Protein AF-A0A7S0S0I8-F1 (afdb_monomer)

pLDDT: mean 78.92, std 16.85, range [37.25, 96.81]

Radius of gyration: 22.15 Å; Cα contacts (8 Å, |Δi|>4): 212; chains: 1; 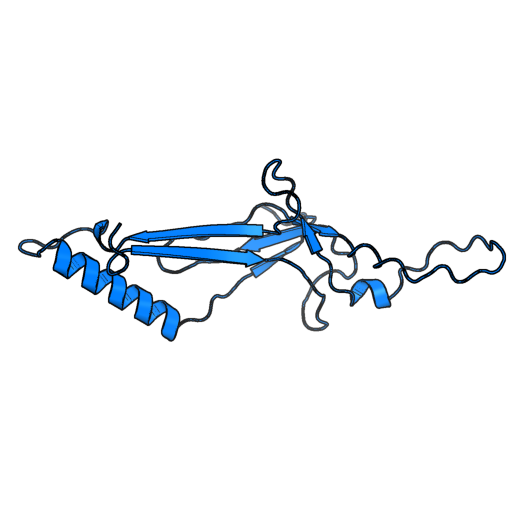bounding box: 56×37×60 Å

Solvent-accessible surface area (backbone atoms only — not comparable to full-atom values): 9299 Å² total; per-residue (Å²): 131,62,74,73,27,38,46,82,44,77,52,72,48,52,63,50,56,65,52,94,90,52,101,64,67,77,78,68,51,34,29,31,44,38,36,59,59,89,93,52,71,77,43,72,54,74,62,26,38,55,39,74,66,74,76,75,80,70,77,86,78,86,79,87,87,91,75,98,65,82,82,68,82,54,72,67,62,42,63,38,68,20,35,26,31,32,84,49,88,90,40,71,76,60,14,50,73,49,80,46,77,50,51,22,69,75,57,89,75,58,94,92,58,55,65,68,61,49,7,37,51,45,32,51,51,50,53,49,46,64,77,74,54,83,84,64,72,48,79,42,64,59,80,52,86,80,78,125

Nearest PDB structures (foldseek):
  7mxe-assembly1_W  TM=3.575E-01  e=1.639E+00  Macaca mulatta
  6jri-assembly1_B-2  TM=3.336E-01  e=7.155E+00  Vicugna pacos
  5o0w-assembly1_H  TM=3.121E-01  e=5.951E+00  Vicugna pacos

InterPro domains:
  IPR029775 NPH4 [PTHR31043] (1-148)
  IPR058765 NPHP4, C2-like domain [PF26186] (5-147)

Foldseek 3Di:
DDPLQKDKDKDFDWKDFDDPPDPDDLPQFKKWKWFDDDPDPIDIFAIWGWAADDPPDDDDDDDDDDDDDDDDPDSVVSRGITTTAGPPPVCGNRHTMDIDMGGQLPDDDDPPDDSVVSSNVSSVVSVVCVVPDDIDMDMGRPPDPPPD

Mean predicted aligned error: 10.84 Å

Secondary structure (DSSP, 8-state):
--TTTEEEEEEEE-EE---TTS---TT--EEEEEE--TTSPPEEPPPEEEEPPPP-------------------HHHHHS-EEEEE--TT-TTS-EEEEEEEEGGGSPPPTT--HHHHHHHHHHHHHHHHHH----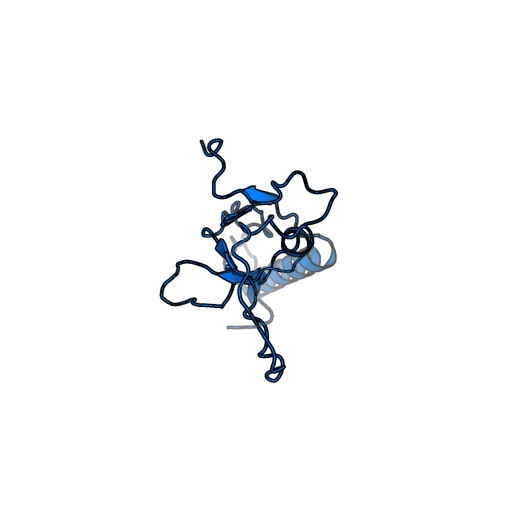-EEEETT-TT--

Sequence (148 aa):
RDPRTASDVIIQFLAFRHHDTLNAPANLQSMYFTFQFYHFPPTTSDMAFLVQPKPQVAAPVTTGQPGAANPVPDDDAVQSTRLLITNHPMKKGAGVVLKYEVDGSTGPLSAGQDLTAAAYEAHMAFAGYLGGRALSVDVWDGESLLQV

Structure (mmCIF, N/CA/C/O backbone):
data_AF-A0A7S0S0I8-F1
#
_entry.id   AF-A0A7S0S0I8-F1
#
loop_
_atom_site.group_PDB
_atom_site.id
_atom_site.type_symbol
_atom_site.label_atom_id
_atom_site.label_alt_id
_atom_site.label_comp_id
_atom_site.label_asym_id
_atom_site.label_entity_id
_atom_site.label_seq_id
_atom_site.pdbx_PDB_ins_code
_atom_site.Cartn_x
_atom_site.Cartn_y
_atom_site.Cartn_z
_atom_site.occupancy
_atom_site.B_iso_or_equiv
_atom_site.auth_seq_id
_atom_site.auth_comp_id
_atom_site.auth_asym_id
_atom_site.auth_atom_id
_atom_site.pdbx_PDB_model_num
ATOM 1 N N . ARG A 1 1 ? 4.379 1.364 24.493 1.00 65.75 1 ARG A N 1
ATOM 2 C CA . ARG A 1 1 ? 3.046 1.479 23.860 1.00 65.75 1 ARG A CA 1
ATOM 3 C C . ARG A 1 1 ? 2.312 0.169 24.093 1.00 65.75 1 ARG A C 1
ATOM 5 O O . ARG A 1 1 ? 2.983 -0.856 24.063 1.00 65.75 1 ARG A O 1
ATOM 12 N N . ASP A 1 2 ? 1.018 0.195 24.400 1.00 75.50 2 ASP A N 1
ATOM 13 C CA . ASP A 1 2 ? 0.256 -1.033 24.645 1.00 75.50 2 ASP A CA 1
ATOM 14 C C . ASP A 1 2 ? -0.022 -1.749 23.305 1.00 75.50 2 ASP A C 1
ATOM 16 O O . ASP A 1 2 ? -0.662 -1.157 22.433 1.00 75.50 2 ASP A O 1
ATOM 20 N N . PRO A 1 3 ? 0.461 -2.989 23.096 1.00 74.75 3 PRO A N 1
ATOM 21 C CA . PRO A 1 3 ? 0.230 -3.726 21.851 1.00 74.75 3 PRO A CA 1
ATOM 22 C C . PRO A 1 3 ? -1.245 -4.090 21.632 1.00 74.75 3 PRO A C 1
ATOM 24 O O . PRO A 1 3 ? -1.614 -4.487 20.534 1.00 74.75 3 PRO A O 1
ATOM 27 N N . ARG A 1 4 ? -2.093 -3.960 22.660 1.00 75.81 4 ARG A N 1
ATOM 28 C CA . ARG A 1 4 ? -3.538 -4.223 22.575 1.00 75.81 4 ARG A CA 1
ATOM 29 C C . ARG A 1 4 ? -4.326 -3.070 21.962 1.00 75.81 4 ARG A C 1
ATOM 31 O O . ARG A 1 4 ? -5.513 -3.228 21.701 1.00 75.81 4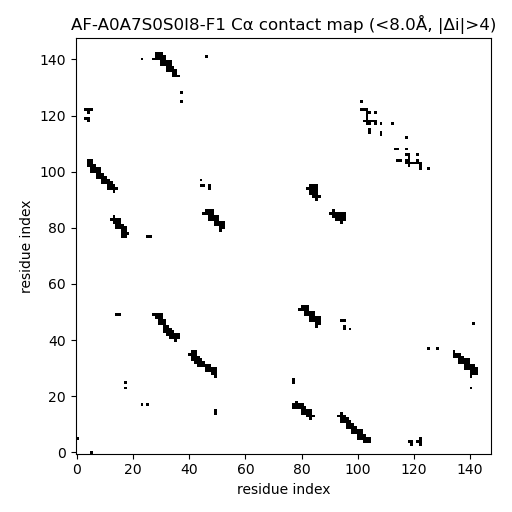 ARG A O 1
ATOM 38 N N . THR A 1 5 ? -3.704 -1.906 21.799 1.00 82.25 5 THR A N 1
ATOM 39 C CA . THR A 1 5 ? -4.378 -0.692 21.316 1.00 82.25 5 THR A CA 1
ATOM 40 C C . THR A 1 5 ? -3.669 -0.050 20.133 1.00 82.25 5 THR A C 1
ATOM 42 O O . THR A 1 5 ? -4.236 0.836 19.500 1.00 82.25 5 THR A O 1
ATOM 45 N N . ALA A 1 6 ? -2.442 -0.476 19.825 1.00 87.00 6 ALA A N 1
ATOM 46 C CA . ALA A 1 6 ? -1.656 0.076 18.736 1.00 87.00 6 ALA A CA 1
ATOM 47 C C . ALA A 1 6 ? -0.954 -1.014 17.921 1.00 87.00 6 ALA A C 1
ATOM 49 O O . ALA A 1 6 ? -0.543 -2.048 18.447 1.00 87.00 6 ALA A O 1
ATOM 50 N N . SER A 1 7 ? -0.795 -0.770 16.624 1.00 90.50 7 SER A N 1
ATOM 51 C CA . SER A 1 7 ? -0.148 -1.683 15.686 1.00 90.50 7 SER A CA 1
ATOM 52 C C . SER A 1 7 ? 0.739 -0.920 14.710 1.00 90.50 7 SER A C 1
ATOM 54 O O . SER A 1 7 ? 0.290 0.011 14.042 1.00 90.50 7 SER A O 1
ATOM 56 N N . ASP A 1 8 ? 1.989 -1.363 14.599 1.00 92.19 8 ASP A N 1
ATOM 57 C CA . ASP A 1 8 ? 2.909 -0.923 13.555 1.00 92.19 8 ASP A CA 1
ATOM 58 C C . ASP A 1 8 ? 2.773 -1.874 12.363 1.00 92.19 8 ASP A C 1
ATOM 60 O O . ASP A 1 8 ? 3.005 -3.078 12.487 1.00 92.19 8 ASP A O 1
ATOM 64 N N . VAL A 1 9 ? 2.406 -1.337 11.203 1.00 93.69 9 VAL A N 1
ATOM 65 C CA . VAL A 1 9 ? 2.240 -2.100 9.962 1.00 93.69 9 VAL A CA 1
ATOM 66 C C . VAL A 1 9 ? 3.324 -1.691 8.981 1.00 93.69 9 VAL A C 1
ATOM 68 O O . VAL A 1 9 ? 3.540 -0.504 8.732 1.00 93.69 9 VAL A O 1
ATOM 71 N N . ILE A 1 10 ? 3.996 -2.682 8.402 1.00 93.25 10 ILE A N 1
ATOM 72 C CA . ILE A 1 10 ? 5.028 -2.476 7.388 1.00 93.25 10 ILE A CA 1
ATOM 73 C C . ILE A 1 10 ? 4.574 -3.166 6.109 1.00 93.25 10 ILE A C 1
ATOM 75 O O . ILE A 1 10 ? 4.354 -4.375 6.097 1.00 93.25 10 ILE A O 1
ATOM 79 N N . ILE A 1 11 ? 4.456 -2.390 5.035 1.00 94.25 11 ILE A N 1
ATOM 80 C CA . ILE A 1 11 ? 4.210 -2.901 3.688 1.00 94.25 11 ILE A CA 1
ATOM 81 C C . ILE A 1 11 ? 5.503 -2.720 2.901 1.00 94.25 11 ILE A C 1
ATOM 83 O O . ILE A 1 11 ? 6.037 -1.609 2.819 1.00 94.25 11 ILE A O 1
ATOM 87 N N . GLN A 1 12 ? 6.017 -3.820 2.352 1.00 93.00 12 GLN A N 1
ATOM 88 C CA . GLN A 1 12 ? 7.292 -3.839 1.650 1.00 93.00 12 GLN A CA 1
ATOM 89 C C . GLN A 1 12 ? 7.166 -4.499 0.278 1.00 93.00 12 GLN A C 1
ATOM 91 O O . GLN A 1 12 ? 6.768 -5.657 0.168 1.00 93.00 12 GLN A O 1
ATOM 96 N N . PHE A 1 13 ? 7.577 -3.769 -0.757 1.00 93.44 13 PHE A N 1
ATOM 97 C CA . PHE A 1 13 ? 7.704 -4.275 -2.120 1.00 93.44 13 PHE A CA 1
ATOM 98 C C . PHE A 1 13 ? 9.187 -4.439 -2.446 1.00 93.44 13 PHE A C 1
ATOM 100 O O . PHE A 1 13 ? 9.935 -3.461 -2.491 1.00 93.44 13 PHE A O 1
ATOM 107 N N . LEU A 1 14 ? 9.622 -5.683 -2.650 1.00 92.06 14 LEU A N 1
ATOM 108 C CA . LEU A 1 14 ? 11.042 -6.031 -2.798 1.00 92.06 14 LEU A CA 1
ATOM 109 C C . LEU A 1 14 ? 11.476 -6.250 -4.243 1.00 92.06 14 LEU A C 1
ATOM 111 O O . LEU A 1 14 ? 12.615 -5.961 -4.605 1.00 92.06 14 LEU A O 1
ATOM 115 N N . ALA A 1 15 ? 10.588 -6.811 -5.052 1.00 91.25 15 ALA A N 1
ATOM 116 C CA . ALA A 1 15 ? 10.902 -7.232 -6.399 1.00 91.25 15 ALA A CA 1
ATOM 117 C C . ALA A 1 15 ? 9.653 -7.186 -7.273 1.00 91.25 15 ALA A C 1
ATOM 119 O O . ALA A 1 15 ? 8.528 -7.242 -6.777 1.00 91.25 15 ALA A O 1
ATOM 120 N N . PHE A 1 16 ? 9.881 -7.118 -8.575 1.00 90.25 16 PHE A N 1
ATOM 121 C CA . PHE A 1 16 ? 8.854 -7.168 -9.595 1.00 90.25 16 PHE A CA 1
ATOM 122 C C . PHE A 1 16 ? 9.217 -8.227 -10.628 1.00 90.25 16 PHE A C 1
ATOM 124 O O . PHE A 1 16 ? 10.370 -8.334 -11.042 1.00 90.25 16 PHE A O 1
ATOM 131 N N . ARG A 1 17 ? 8.217 -8.986 -11.060 1.00 87.81 17 ARG A N 1
ATOM 132 C CA . ARG A 1 17 ? 8.309 -9.872 -12.213 1.00 87.81 17 ARG A CA 1
ATOM 133 C C . ARG A 1 17 ? 7.144 -9.537 -13.125 1.00 87.81 17 ARG A C 1
ATOM 135 O O . ARG A 1 17 ? 6.022 -9.400 -12.634 1.00 87.81 17 ARG A O 1
ATOM 142 N N . HIS A 1 18 ? 7.417 -9.407 -14.419 1.00 83.56 18 HIS A N 1
ATOM 143 C CA . HIS A 1 18 ? 6.361 -9.213 -15.402 1.00 83.56 18 HIS A CA 1
ATOM 144 C C . HIS A 1 18 ? 5.385 -10.401 -15.376 1.00 83.56 18 HIS A C 1
ATOM 146 O O . HIS A 1 18 ? 5.736 -11.517 -14.982 1.00 83.56 18 HIS A O 1
ATOM 152 N N . HIS A 1 19 ? 4.133 -10.127 -15.718 1.00 82.12 19 HIS A N 1
ATOM 153 C CA . HIS A 1 19 ? 3.113 -11.144 -15.910 1.00 82.12 19 HIS A CA 1
ATOM 154 C C . HIS A 1 19 ? 2.380 -10.818 -17.206 1.00 82.12 19 HIS A C 1
ATOM 156 O O . HIS A 1 19 ? 1.977 -9.674 -17.403 1.00 82.12 19 HIS A O 1
ATOM 162 N N . ASP A 1 20 ? 2.152 -11.814 -18.057 1.00 77.62 20 ASP A N 1
ATOM 163 C CA . ASP A 1 20 ? 1.655 -11.600 -19.425 1.00 77.62 20 ASP A CA 1
ATOM 164 C C . ASP A 1 20 ? 0.272 -10.927 -19.488 1.00 77.62 20 ASP A C 1
ATOM 166 O O . ASP A 1 20 ? -0.102 -10.332 -20.494 1.00 77.62 20 ASP A O 1
ATOM 170 N N . THR A 1 21 ? -0.501 -10.995 -18.402 1.00 79.38 21 THR A N 1
ATOM 171 C CA . THR A 1 21 ? -1.818 -10.345 -18.293 1.00 79.38 21 THR A CA 1
ATOM 172 C C . THR A 1 21 ? -1.751 -8.880 -17.858 1.00 79.38 21 THR A C 1
ATOM 174 O O . THR A 1 21 ? -2.786 -8.220 -17.785 1.00 79.38 21 THR A O 1
ATOM 177 N N . LEU A 1 22 ? -0.572 -8.379 -17.486 1.00 74.75 22 LEU A N 1
ATOM 178 C CA . LEU A 1 22 ? -0.365 -7.003 -17.052 1.00 74.75 22 LEU A CA 1
ATOM 179 C C . LEU A 1 22 ? -0.074 -6.143 -18.283 1.00 74.75 22 LEU A C 1
ATOM 181 O O . LEU A 1 22 ? 0.838 -6.435 -19.054 1.00 74.75 22 LEU A O 1
ATOM 185 N N . ASN A 1 23 ? -0.831 -5.056 -18.449 1.00 79.94 23 ASN A N 1
ATOM 186 C CA . ASN A 1 23 ? -0.580 -4.061 -19.492 1.00 79.94 23 ASN A CA 1
ATOM 187 C C . ASN A 1 23 ? 0.627 -3.184 -19.113 1.00 79.94 23 ASN A C 1
ATOM 189 O O . ASN A 1 23 ? 0.484 -1.999 -18.824 1.00 79.94 23 ASN A O 1
ATOM 193 N N . ALA A 1 24 ? 1.802 -3.803 -19.033 1.00 79.50 24 ALA A N 1
ATOM 194 C CA . ALA A 1 24 ? 3.060 -3.168 -18.679 1.00 79.50 24 ALA A CA 1
ATOM 195 C C . ALA A 1 24 ? 4.070 -3.348 -19.822 1.00 79.50 24 ALA A C 1
ATOM 197 O O . ALA A 1 24 ? 4.162 -4.447 -20.383 1.00 79.50 24 ALA A O 1
ATOM 198 N N . PRO A 1 25 ? 4.848 -2.304 -20.162 1.00 80.56 25 PRO A N 1
ATOM 199 C CA . PRO A 1 25 ? 5.855 -2.398 -21.207 1.00 80.56 25 PRO A CA 1
ATOM 200 C C . PRO A 1 25 ? 6.944 -3.411 -20.827 1.00 80.56 25 PRO A C 1
ATOM 202 O O . PRO A 1 25 ? 7.393 -3.466 -19.681 1.00 80.56 25 PRO A O 1
ATOM 205 N N . ALA A 1 26 ? 7.410 -4.193 -21.805 1.00 76.56 26 ALA A N 1
ATOM 206 C CA . ALA A 1 26 ? 8.438 -5.219 -21.596 1.00 76.56 26 ALA A CA 1
ATOM 207 C C . ALA A 1 26 ? 9.768 -4.643 -21.067 1.00 76.56 26 ALA A C 1
ATOM 209 O O . ALA A 1 26 ? 10.522 -5.315 -20.368 1.00 76.56 26 ALA A O 1
ATOM 210 N N . ASN A 1 27 ? 10.051 -3.374 -21.371 1.00 79.31 27 ASN A N 1
ATOM 211 C CA . ASN A 1 27 ? 11.272 -2.666 -20.997 1.00 79.31 27 ASN A CA 1
ATOM 212 C C . ASN A 1 27 ? 11.102 -1.728 -19.786 1.00 79.31 27 ASN A C 1
ATOM 214 O O . ASN A 1 27 ? 11.910 -0.811 -19.640 1.00 79.31 27 ASN A O 1
ATOM 218 N N . LEU A 1 28 ? 10.095 -1.944 -18.930 1.00 85.81 28 LEU A N 1
ATOM 219 C CA . LEU A 1 28 ? 9.822 -1.142 -17.727 1.00 85.81 28 LEU A CA 1
ATOM 220 C C . LEU A 1 28 ? 11.095 -0.903 -16.894 1.00 85.81 28 LEU A C 1
ATOM 222 O O . LEU A 1 28 ? 11.741 -1.863 -16.489 1.00 85.81 28 LEU A O 1
ATOM 226 N N . GLN A 1 29 ? 11.491 0.344 -16.627 1.00 87.06 29 GLN A N 1
ATOM 227 C CA . GLN A 1 29 ? 12.745 0.649 -15.902 1.00 87.06 29 GLN A CA 1
ATOM 228 C C . GLN A 1 29 ? 12.523 1.116 -14.471 1.00 87.06 29 GLN A C 1
ATOM 230 O O . GLN A 1 29 ? 13.316 0.806 -13.576 1.00 87.06 29 GLN A O 1
ATOM 235 N N . SER A 1 30 ? 11.429 1.830 -14.262 1.00 90.31 30 SER A N 1
ATOM 236 C CA . SER A 1 30 ? 11.036 2.407 -12.993 1.00 90.31 30 SER A CA 1
ATOM 237 C C . SER A 1 30 ? 9.535 2.206 -12.795 1.00 90.31 30 SER A C 1
ATOM 239 O O . SER A 1 30 ? 8.780 2.025 -13.751 1.00 90.31 30 SER A O 1
ATOM 241 N N . MET A 1 31 ? 9.099 2.174 -11.543 1.00 92.00 31 MET A N 1
ATOM 242 C CA . MET A 1 31 ? 7.685 2.120 -11.197 1.00 92.00 31 MET A CA 1
ATOM 243 C C . MET A 1 31 ? 7.422 2.773 -9.850 1.00 92.00 31 MET A C 1
ATOM 245 O O . MET A 1 31 ? 8.317 2.890 -9.010 1.00 92.00 31 MET A O 1
ATOM 249 N N . TYR A 1 32 ? 6.166 3.121 -9.618 1.00 92.69 32 TYR A N 1
ATOM 250 C CA . TYR A 1 32 ? 5.663 3.481 -8.300 1.00 92.69 32 TYR A CA 1
ATOM 251 C C . TYR A 1 32 ? 4.304 2.824 -8.064 1.00 92.69 32 TYR A C 1
ATOM 253 O O . TYR A 1 32 ? 3.649 2.332 -8.986 1.00 92.69 32 TYR A O 1
ATOM 261 N N . PHE A 1 33 ? 3.896 2.793 -6.801 1.00 94.12 33 PHE A N 1
ATOM 262 C CA . PHE A 1 33 ? 2.675 2.140 -6.357 1.00 94.12 33 PHE A CA 1
ATOM 263 C C . PHE A 1 33 ? 1.697 3.174 -5.827 1.00 94.12 33 PHE A C 1
ATOM 265 O O . PHE A 1 33 ? 2.099 4.091 -5.104 1.00 94.12 33 PHE A O 1
ATOM 272 N N . THR A 1 34 ? 0.414 2.985 -6.121 1.00 95.62 34 THR A N 1
ATOM 273 C CA . THR A 1 34 ? -0.658 3.692 -5.419 1.00 95.62 34 THR A CA 1
ATOM 274 C C . THR A 1 34 ? -1.620 2.707 -4.790 1.00 95.62 34 THR A C 1
ATOM 276 O O . THR A 1 34 ? -1.965 1.691 -5.387 1.00 95.62 34 THR A O 1
ATOM 279 N N . PHE A 1 35 ? -2.050 2.991 -3.567 1.00 96.81 35 PHE A N 1
ATOM 280 C CA . PHE A 1 35 ? -3.043 2.180 -2.872 1.00 96.81 35 PHE A CA 1
ATOM 281 C C . PHE A 1 35 ? -3.661 2.960 -1.716 1.00 96.81 35 PHE A C 1
ATOM 283 O O . PHE A 1 35 ? -3.115 3.960 -1.250 1.00 96.81 35 PHE A O 1
ATOM 290 N N . GLN A 1 36 ? -4.788 2.474 -1.208 1.00 96.19 36 GLN A N 1
ATOM 291 C CA . GLN A 1 36 ? -5.367 2.953 0.040 1.00 96.19 36 GLN A CA 1
ATOM 292 C C . GLN A 1 36 ? -5.346 1.826 1.070 1.00 96.19 36 GLN A C 1
ATOM 294 O O . GLN A 1 36 ? -5.907 0.754 0.845 1.00 96.19 36 GLN A O 1
ATOM 299 N N . PHE A 1 37 ? -4.700 2.074 2.208 1.00 96.12 37 PHE A N 1
ATOM 300 C CA . PHE A 1 37 ? -4.640 1.134 3.320 1.00 96.12 37 PHE A CA 1
ATOM 301 C C . PHE A 1 37 ? -5.502 1.636 4.477 1.00 96.12 37 PHE A C 1
ATOM 303 O O . PHE A 1 37 ? -5.312 2.746 4.970 1.00 96.12 37 PHE A O 1
ATOM 310 N N . TYR A 1 38 ? -6.435 0.800 4.929 1.00 94.19 38 TYR A N 1
ATOM 311 C CA . TYR A 1 38 ? -7.331 1.085 6.048 1.00 94.19 38 TYR A CA 1
ATOM 312 C C . TYR A 1 38 ? -8.003 2.475 5.929 1.00 94.19 38 TYR A C 1
ATOM 314 O O . TYR A 1 38 ? -8.560 2.796 4.882 1.00 94.19 38 TYR A O 1
ATOM 322 N N . HIS A 1 39 ? -7.978 3.286 6.989 1.00 90.69 39 HIS A N 1
ATOM 323 C CA . HIS A 1 39 ? -8.498 4.661 7.018 1.00 90.69 39 HIS A CA 1
ATOM 324 C C . HIS A 1 39 ? -7.462 5.742 6.665 1.00 90.69 39 HIS A C 1
ATOM 326 O O . HIS A 1 39 ? -7.741 6.930 6.830 1.00 90.69 39 HIS A O 1
ATOM 332 N N . PHE A 1 40 ? -6.267 5.360 6.207 1.00 93.69 40 PHE A N 1
ATOM 333 C CA . PHE A 1 40 ? -5.266 6.338 5.795 1.00 93.69 40 PHE A CA 1
ATOM 334 C C . PHE A 1 40 ? -5.642 6.968 4.444 1.00 93.69 40 PHE A C 1
ATOM 336 O O . PHE A 1 40 ? -6.356 6.348 3.644 1.00 93.69 40 PHE A O 1
ATOM 343 N N . PRO A 1 41 ? -5.161 8.193 4.163 1.00 95.62 41 PRO A N 1
ATOM 344 C CA . PRO A 1 41 ? -5.272 8.779 2.835 1.00 95.62 41 PRO A CA 1
ATOM 345 C C . PRO A 1 41 ? -4.666 7.866 1.756 1.00 95.62 41 PRO A C 1
ATOM 347 O O . PRO A 1 41 ? -3.763 7.072 2.059 1.00 95.62 41 PRO A O 1
ATOM 350 N N . PRO A 1 42 ? -5.112 7.994 0.491 1.00 96.75 42 PRO A N 1
ATOM 351 C CA . PRO A 1 42 ? -4.448 7.350 -0.634 1.00 96.75 42 PRO A CA 1
ATOM 352 C C . PRO A 1 42 ? -2.944 7.616 -0.593 1.00 96.75 42 PRO A C 1
ATOM 354 O O . PRO A 1 42 ? -2.501 8.748 -0.398 1.00 96.75 42 PRO A O 1
ATOM 357 N N . THR A 1 43 ? -2.162 6.551 -0.718 1.00 96.69 43 THR A N 1
ATOM 358 C CA . THR A 1 43 ? -0.708 6.602 -0.645 1.00 96.69 43 THR A CA 1
ATOM 359 C C . THR A 1 43 ? -0.120 6.436 -2.033 1.00 96.69 43 THR A C 1
ATOM 361 O O . THR A 1 43 ? -0.479 5.496 -2.739 1.00 96.69 43 THR A O 1
ATOM 364 N N . THR A 1 44 ? 0.826 7.307 -2.373 1.00 95.12 44 THR A N 1
ATOM 365 C CA . THR A 1 44 ? 1.721 7.168 -3.525 1.00 95.12 44 THR A CA 1
ATOM 366 C C . THR A 1 44 ? 3.119 6.879 -2.998 1.00 95.12 44 THR A C 1
ATOM 368 O O . THR A 1 44 ? 3.608 7.599 -2.125 1.00 95.12 44 THR A O 1
ATOM 371 N N . SER A 1 45 ? 3.752 5.810 -3.474 1.00 93.06 45 SER A N 1
ATOM 372 C CA . SER A 1 45 ? 5.113 5.477 -3.060 1.00 93.06 45 SER A CA 1
ATOM 373 C C . SER A 1 45 ? 6.156 6.376 -3.718 1.00 93.06 45 SER A C 1
ATOM 375 O O . SER A 1 45 ? 5.925 6.948 -4.781 1.00 93.06 45 SER A O 1
ATOM 377 N N . ASP A 1 46 ? 7.358 6.396 -3.142 1.00 89.62 46 ASP A N 1
ATOM 378 C CA . ASP A 1 46 ? 8.544 6.850 -3.867 1.00 89.62 46 ASP A CA 1
ATOM 379 C C . ASP A 1 46 ? 8.756 6.010 -5.137 1.00 89.62 46 ASP A C 1
ATOM 381 O O . ASP A 1 46 ? 8.392 4.827 -5.190 1.00 89.62 46 ASP A O 1
ATOM 385 N N . MET A 1 47 ? 9.407 6.615 -6.132 1.00 90.69 47 MET A N 1
ATOM 386 C CA . MET A 1 47 ? 9.836 5.926 -7.346 1.00 90.69 47 MET A CA 1
ATOM 387 C C . MET A 1 47 ? 10.854 4.826 -7.018 1.00 90.69 47 MET A C 1
ATOM 389 O O . MET A 1 47 ? 11.850 5.059 -6.318 1.00 90.69 47 M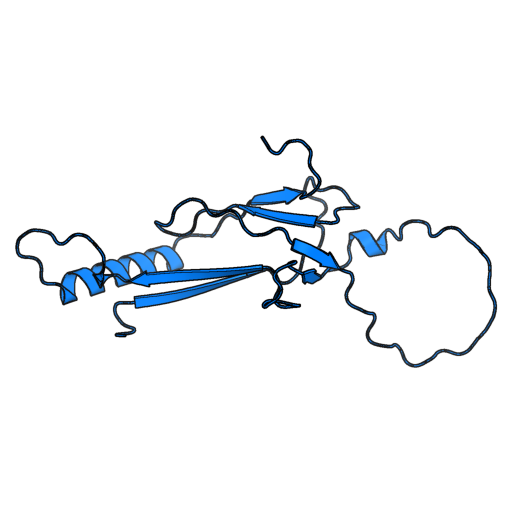ET A O 1
ATOM 393 N N . ALA A 1 48 ? 10.630 3.638 -7.571 1.00 91.44 48 ALA A N 1
ATOM 394 C CA . ALA A 1 48 ? 11.532 2.502 -7.491 1.00 91.44 48 ALA A CA 1
ATOM 395 C C . ALA A 1 48 ? 12.098 2.161 -8.867 1.00 91.44 48 ALA A C 1
ATOM 397 O O . ALA A 1 48 ? 11.377 2.088 -9.855 1.00 91.44 48 ALA A O 1
ATOM 398 N N . PHE A 1 49 ? 13.395 1.894 -8.912 1.00 90.31 49 PHE A N 1
ATOM 399 C CA . PHE A 1 49 ? 14.111 1.463 -10.101 1.00 90.31 49 PHE A CA 1
ATOM 400 C C . PHE A 1 49 ? 14.266 -0.045 -10.056 1.00 90.31 49 PHE A C 1
ATOM 402 O O . PHE A 1 49 ? 14.660 -0.614 -9.033 1.00 90.31 49 PHE A O 1
ATOM 409 N N . LEU A 1 50 ? 13.953 -0.694 -11.168 1.00 88.69 50 LEU A N 1
ATOM 410 C CA . LEU A 1 50 ? 14.072 -2.130 -11.284 1.00 88.69 50 LEU A CA 1
ATOM 411 C C . LEU A 1 50 ? 15.506 -2.480 -11.712 1.00 88.69 50 LEU A C 1
ATOM 413 O O . LEU A 1 50 ? 15.970 -2.069 -12.776 1.00 88.69 50 LEU A O 1
ATOM 417 N N . VAL A 1 51 ? 16.198 -3.309 -10.939 1.00 87.31 51 VAL A N 1
ATOM 418 C CA . VAL A 1 51 ? 17.582 -3.720 -11.216 1.00 87.31 51 VAL A CA 1
ATOM 419 C C . VAL A 1 51 ? 17.660 -5.237 -11.315 1.00 87.31 51 VAL A C 1
ATOM 421 O O . VAL A 1 51 ? 17.042 -5.952 -10.525 1.00 87.31 51 VAL A O 1
ATOM 424 N N . GLN A 1 52 ? 18.411 -5.749 -12.293 1.00 82.56 52 GLN A N 1
ATOM 425 C CA . GLN A 1 52 ? 18.662 -7.186 -12.378 1.00 82.56 52 GLN A CA 1
ATOM 426 C C . GLN A 1 52 ? 19.403 -7.652 -11.114 1.00 82.56 52 GLN A C 1
ATOM 428 O O . GLN A 1 52 ? 20.387 -7.013 -10.718 1.00 82.56 52 GLN A O 1
ATOM 433 N N . PRO A 1 53 ? 18.971 -8.751 -10.467 1.00 71.31 53 PRO A N 1
ATOM 434 C CA . PRO A 1 53 ? 19.781 -9.383 -9.440 1.00 71.31 53 PRO A CA 1
ATOM 435 C C . PRO A 1 53 ? 21.154 -9.668 -10.050 1.00 71.31 53 PRO A C 1
ATOM 437 O O . PRO A 1 53 ? 21.236 -10.244 -11.135 1.00 71.31 53 PRO A O 1
ATOM 440 N N . LYS A 1 54 ? 22.239 -9.240 -9.394 1.00 65.62 54 LYS A N 1
ATOM 441 C CA . LYS A 1 54 ? 23.580 -9.612 -9.862 1.00 65.62 54 LYS A CA 1
ATOM 442 C C . LYS A 1 54 ? 23.613 -11.137 -9.981 1.00 65.62 54 LYS A C 1
ATOM 444 O O . LYS A 1 54 ? 23.236 -11.784 -8.999 1.00 65.62 54 LYS A O 1
ATOM 449 N N . PRO A 1 55 ? 24.058 -11.705 -11.116 1.00 56.44 55 PRO A N 1
ATOM 450 C CA . PRO A 1 55 ? 24.249 -13.139 -11.218 1.00 56.44 55 PRO A CA 1
ATOM 451 C C . PRO A 1 55 ? 25.115 -13.568 -10.042 1.00 56.44 55 PRO A C 1
ATOM 453 O O . PRO A 1 55 ? 26.228 -13.065 -9.859 1.00 56.44 55 PRO A O 1
ATOM 456 N N . GLN A 1 56 ? 24.568 -14.428 -9.188 1.00 49.00 56 GLN A N 1
ATOM 457 C CA . GLN A 1 56 ? 25.349 -15.083 -8.157 1.00 49.00 56 GLN A CA 1
ATOM 458 C C . GLN A 1 56 ? 26.449 -15.815 -8.919 1.00 49.00 56 GLN A C 1
ATOM 460 O O . GLN A 1 56 ? 26.126 -16.647 -9.760 1.00 49.00 56 GLN A O 1
ATOM 465 N N . VAL A 1 57 ? 27.701 -15.384 -8.737 1.00 46.69 57 VAL A N 1
ATOM 466 C CA . VAL A 1 57 ? 28.854 -15.779 -9.555 1.00 46.69 57 VAL A CA 1
ATOM 467 C C . VAL A 1 57 ? 28.809 -17.286 -9.793 1.00 46.69 57 VAL A C 1
ATOM 469 O O . VAL A 1 57 ? 29.136 -18.068 -8.902 1.00 46.69 57 VAL A O 1
ATOM 472 N N . ALA A 1 58 ? 28.369 -17.696 -10.984 1.00 49.78 58 ALA A N 1
ATOM 473 C CA . ALA A 1 58 ? 28.583 -19.053 -11.437 1.00 49.78 58 ALA A CA 1
ATOM 474 C C . ALA A 1 58 ? 30.103 -19.220 -11.495 1.00 49.78 58 ALA A C 1
ATOM 476 O O . ALA A 1 58 ? 30.800 -18.353 -12.032 1.00 49.78 58 ALA A O 1
ATOM 477 N N . ALA A 1 59 ? 30.617 -20.275 -10.860 1.00 44.19 59 ALA A N 1
ATOM 478 C CA . ALA A 1 59 ? 32.038 -20.597 -10.869 1.00 44.19 59 ALA A CA 1
ATOM 479 C C . ALA A 1 59 ? 32.604 -20.467 -12.299 1.00 44.19 59 ALA A C 1
ATOM 481 O O . ALA A 1 59 ? 31.898 -20.793 -13.257 1.00 44.19 59 ALA A O 1
ATOM 482 N N . PRO A 1 60 ? 33.839 -19.963 -12.470 1.00 44.59 60 PRO A N 1
ATOM 483 C CA . PRO A 1 60 ? 34.334 -19.565 -13.779 1.00 44.59 60 PRO A CA 1
ATOM 484 C C . PRO A 1 60 ? 34.388 -20.775 -14.714 1.00 44.59 60 PRO A C 1
ATOM 486 O O . PRO A 1 60 ? 35.203 -21.677 -14.530 1.00 44.59 60 PRO A O 1
ATOM 489 N N . VAL A 1 61 ? 33.528 -20.781 -15.733 1.00 48.16 61 VAL A N 1
ATOM 490 C CA . VAL A 1 61 ? 33.661 -21.684 -16.876 1.00 48.16 61 VAL A CA 1
ATOM 491 C C . VAL A 1 61 ? 34.614 -21.015 -17.859 1.00 48.16 61 VAL A C 1
ATOM 493 O O . VAL A 1 61 ? 34.272 -20.068 -18.564 1.00 48.16 61 VAL A O 1
ATOM 496 N N . THR A 1 62 ? 35.856 -21.482 -17.862 1.00 48.31 62 THR A N 1
ATOM 497 C CA . THR A 1 62 ? 36.850 -21.192 -18.895 1.00 48.31 62 THR A CA 1
ATOM 498 C C . THR A 1 62 ? 36.355 -21.727 -20.238 1.00 48.31 62 THR A C 1
ATOM 500 O O . THR A 1 62 ? 36.184 -22.934 -20.335 1.00 48.31 62 THR A O 1
ATOM 503 N N . THR A 1 63 ? 36.161 -20.860 -21.244 1.00 42.91 63 THR A N 1
ATOM 504 C CA . THR A 1 63 ? 36.811 -20.910 -22.581 1.00 42.91 63 THR A CA 1
ATOM 505 C C . THR A 1 63 ? 36.151 -19.956 -23.596 1.00 42.91 63 THR A C 1
ATOM 507 O O . THR A 1 63 ? 34.994 -20.141 -23.943 1.00 42.91 63 THR A O 1
ATOM 510 N N . GLY A 1 64 ? 36.941 -19.027 -24.154 1.00 39.75 64 GLY A N 1
ATOM 511 C CA . GLY A 1 64 ? 37.051 -18.840 -25.614 1.00 39.75 64 GLY A CA 1
ATOM 512 C C . GLY A 1 64 ? 36.105 -17.893 -26.382 1.00 39.75 64 GLY A C 1
ATOM 513 O O . GLY A 1 64 ? 35.073 -18.323 -26.869 1.00 39.75 64 GLY A O 1
ATOM 514 N N . GLN A 1 65 ? 36.638 -16.699 -26.686 1.00 44.03 65 GLN A N 1
ATOM 515 C CA . GLN A 1 65 ? 36.458 -15.848 -27.890 1.00 44.03 65 GLN A CA 1
ATOM 516 C C . GLN A 1 65 ? 35.285 -14.837 -28.041 1.00 44.03 65 GLN A C 1
ATOM 518 O O . GLN A 1 65 ? 34.139 -15.157 -27.747 1.00 44.03 65 GLN A O 1
ATOM 523 N N . PRO A 1 66 ? 35.568 -13.612 -28.568 1.00 46.28 66 PRO A N 1
ATOM 524 C CA . PRO A 1 66 ? 34.596 -12.527 -28.715 1.00 46.28 66 PRO A CA 1
ATOM 525 C C . PRO A 1 66 ? 34.039 -12.406 -30.147 1.00 46.28 66 PRO A C 1
ATOM 527 O O . PRO A 1 66 ? 34.783 -12.192 -31.103 1.00 46.28 66 PRO A O 1
ATOM 530 N N . GLY A 1 67 ? 32.714 -12.460 -30.283 1.00 37.25 67 GLY A N 1
ATOM 531 C CA . GLY A 1 67 ? 31.982 -11.993 -31.460 1.00 37.25 67 GLY A CA 1
ATOM 532 C C . GLY A 1 67 ? 31.071 -10.838 -31.054 1.00 37.25 67 GLY A C 1
ATOM 533 O O . GLY A 1 67 ? 30.186 -11.019 -30.223 1.00 37.25 67 GLY A O 1
ATOM 534 N N . ALA A 1 68 ? 31.312 -9.644 -31.599 1.00 49.72 68 ALA A N 1
ATOM 535 C CA . ALA A 1 68 ? 30.491 -8.462 -31.366 1.00 49.72 68 ALA A CA 1
ATOM 536 C C . ALA A 1 68 ? 29.129 -8.624 -32.060 1.00 49.72 68 ALA A C 1
ATOM 538 O O . ALA A 1 68 ? 28.990 -8.348 -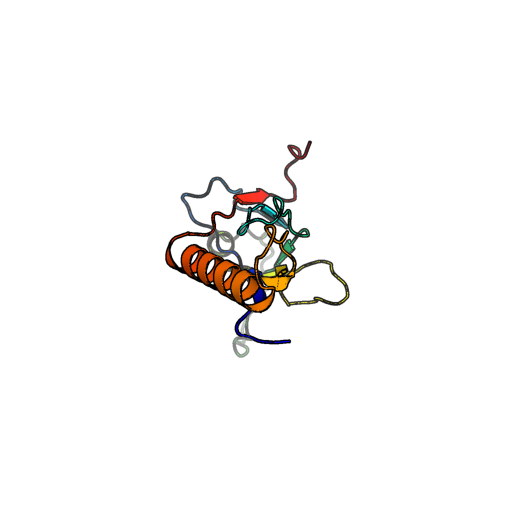33.249 1.00 49.72 68 ALA A O 1
ATOM 539 N N . ALA A 1 69 ? 28.131 -9.078 -31.309 1.00 43.66 69 ALA A N 1
ATOM 540 C CA . ALA A 1 69 ? 26.727 -8.957 -31.666 1.00 43.66 69 ALA A CA 1
ATOM 541 C C . ALA A 1 69 ? 26.088 -7.951 -30.704 1.00 43.66 69 ALA A C 1
ATOM 543 O O . ALA A 1 69 ? 26.277 -8.047 -29.490 1.00 43.66 69 ALA A O 1
ATOM 544 N N . ASN A 1 70 ? 25.361 -6.970 -31.245 1.00 44.84 70 ASN A N 1
ATOM 545 C CA . ASN A 1 70 ? 24.476 -6.129 -30.441 1.00 44.84 70 ASN A CA 1
ATOM 546 C C . ASN A 1 70 ? 23.573 -7.049 -29.605 1.00 44.84 70 ASN A C 1
ATOM 548 O O . ASN A 1 70 ? 23.019 -7.989 -30.182 1.00 44.84 70 ASN A O 1
ATOM 552 N N . PRO A 1 71 ? 23.426 -6.823 -28.287 1.00 47.72 71 PRO A N 1
ATOM 553 C CA . PRO A 1 71 ? 22.574 -7.669 -27.474 1.00 47.72 71 PRO A CA 1
ATOM 554 C C . PRO A 1 71 ? 21.140 -7.498 -27.971 1.00 47.72 71 PRO A C 1
ATOM 556 O O . PRO A 1 71 ? 20.539 -6.431 -27.834 1.00 47.72 71 PRO A O 1
ATOM 559 N N . VAL A 1 72 ? 20.614 -8.550 -28.595 1.00 48.81 72 VAL A N 1
ATOM 560 C CA . VAL A 1 72 ? 19.171 -8.746 -28.711 1.00 48.81 72 VAL A CA 1
ATOM 561 C C . VAL A 1 72 ? 18.646 -8.684 -27.274 1.00 48.81 72 VAL A C 1
ATOM 563 O O . VAL A 1 72 ? 19.250 -9.331 -26.413 1.00 48.81 72 VAL A O 1
ATOM 566 N N . PRO A 1 73 ? 17.625 -7.867 -26.959 1.00 50.38 73 PRO A N 1
ATOM 567 C CA . PRO A 1 73 ? 17.017 -7.916 -25.640 1.00 50.38 73 PRO A CA 1
ATOM 568 C C . PRO A 1 73 ? 16.560 -9.355 -25.411 1.00 50.38 73 PRO A C 1
ATOM 570 O O . PRO A 1 73 ? 15.734 -9.870 -26.157 1.00 50.38 73 PRO A O 1
ATOM 573 N N . ASP A 1 74 ? 17.200 -10.014 -24.452 1.00 54.88 74 ASP A N 1
ATOM 574 C CA . ASP A 1 74 ? 16.933 -11.401 -24.098 1.00 54.88 74 ASP A CA 1
ATOM 575 C C . ASP A 1 74 ? 15.468 -11.470 -23.651 1.00 54.88 74 ASP A C 1
ATOM 577 O O . ASP A 1 74 ? 15.102 -10.804 -22.679 1.00 54.88 74 ASP A O 1
ATOM 581 N N . ASP A 1 75 ? 14.611 -12.215 -24.352 1.00 51.25 75 ASP A N 1
ATOM 582 C CA . ASP A 1 75 ? 13.206 -12.385 -23.942 1.00 51.25 75 ASP A CA 1
ATOM 583 C C . ASP A 1 75 ? 13.126 -12.954 -22.506 1.00 51.25 75 ASP A C 1
ATOM 585 O O . ASP A 1 75 ? 12.225 -12.614 -21.733 1.00 51.25 75 ASP A O 1
ATOM 589 N N . ASP A 1 76 ? 14.152 -13.706 -22.089 1.00 53.94 76 ASP A N 1
ATOM 590 C CA . ASP A 1 76 ? 14.350 -14.185 -20.717 1.00 53.94 76 ASP A CA 1
ATOM 591 C C . ASP A 1 76 ? 14.512 -13.043 -19.692 1.00 53.94 76 ASP A C 1
ATOM 593 O O . ASP A 1 76 ? 14.109 -13.172 -18.531 1.00 53.94 76 ASP A O 1
ATOM 597 N N . ALA A 1 77 ? 15.053 -11.886 -20.093 1.00 55.53 77 ALA A N 1
ATOM 598 C CA . ALA A 1 77 ? 15.214 -10.732 -19.212 1.00 55.53 77 ALA A CA 1
ATOM 599 C C . ALA A 1 77 ? 13.869 -10.076 -18.859 1.00 55.53 77 ALA A C 1
ATOM 601 O O . ALA A 1 77 ? 13.738 -9.532 -17.758 1.00 55.53 77 ALA A O 1
ATOM 602 N N . VAL A 1 78 ? 12.864 -10.160 -19.741 1.00 57.28 78 VAL A N 1
ATOM 603 C CA . VAL A 1 78 ? 11.518 -9.595 -19.518 1.00 57.28 78 VAL A CA 1
ATOM 604 C C . VAL A 1 78 ? 10.764 -10.385 -18.445 1.00 57.28 78 VAL A C 1
ATOM 606 O O . VAL A 1 78 ? 10.084 -9.799 -17.603 1.00 57.28 78 VAL A O 1
ATOM 609 N N . GLN A 1 79 ? 10.955 -11.707 -18.411 1.00 63.53 79 GLN A N 1
ATOM 610 C CA . GLN A 1 79 ? 10.328 -12.610 -17.436 1.00 63.53 79 GLN A CA 1
ATOM 611 C C . GLN A 1 79 ? 11.135 -12.760 -16.134 1.00 63.53 79 GLN A C 1
ATOM 613 O O . GLN A 1 79 ? 10.689 -13.408 -15.180 1.00 63.53 79 GLN A O 1
ATOM 618 N N . SER A 1 80 ? 12.325 -12.159 -16.063 1.00 75.25 80 SER A N 1
ATOM 619 C CA . SER A 1 80 ? 13.186 -12.238 -14.884 1.00 75.25 80 SER A CA 1
ATOM 620 C C . SER A 1 80 ? 12.661 -11.384 -13.721 1.00 75.25 80 SER A C 1
ATOM 622 O O . SER A 1 80 ? 12.202 -10.252 -13.889 1.00 75.25 80 SER A O 1
ATOM 624 N N . THR A 1 81 ? 12.744 -11.920 -12.500 1.00 85.81 81 THR A N 1
ATOM 625 C CA . THR A 1 81 ? 12.462 -11.152 -11.281 1.00 85.81 81 THR A CA 1
ATOM 626 C C . THR A 1 81 ? 13.533 -10.080 -11.097 1.00 85.81 81 THR A C 1
ATOM 628 O O . THR A 1 81 ? 14.714 -10.393 -10.943 1.00 85.81 81 THR A O 1
ATOM 631 N N . ARG A 1 82 ? 13.123 -8.813 -11.049 1.00 87.44 82 ARG A N 1
ATOM 632 C CA . ARG A 1 82 ? 13.996 -7.653 -10.843 1.00 87.44 82 ARG A CA 1
ATOM 633 C C . ARG A 1 82 ? 13.810 -7.079 -9.449 1.00 87.44 82 ARG A C 1
ATOM 635 O O . ARG A 1 82 ? 12.689 -6.973 -8.961 1.00 87.44 82 ARG A O 1
ATOM 642 N N . LEU A 1 83 ? 14.911 -6.696 -8.811 1.00 89.62 83 LEU A N 1
ATOM 643 C CA . LEU A 1 83 ? 14.895 -6.071 -7.492 1.00 89.62 83 LEU A CA 1
ATOM 644 C C . LEU A 1 83 ? 14.423 -4.625 -7.604 1.00 89.62 83 LEU A C 1
ATOM 646 O O . LEU A 1 83 ? 14.838 -3.907 -8.512 1.00 89.62 83 LEU A O 1
ATOM 650 N N . LEU A 1 84 ? 13.600 -4.194 -6.655 1.00 91.12 84 LEU A N 1
ATOM 651 C CA . LEU A 1 84 ? 13.198 -2.802 -6.516 1.00 91.12 84 LEU A CA 1
ATOM 652 C C . LEU A 1 84 ? 14.236 -2.064 -5.670 1.00 91.12 84 LEU A C 1
ATOM 654 O O . LEU A 1 84 ? 14.595 -2.497 -4.574 1.00 91.12 84 LEU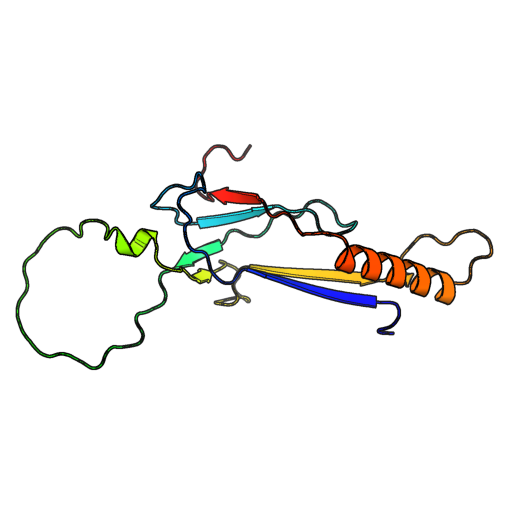 A O 1
ATOM 658 N N . ILE A 1 85 ? 14.719 -0.932 -6.170 1.00 89.38 85 ILE A N 1
ATOM 659 C CA . ILE A 1 85 ? 15.657 -0.065 -5.457 1.00 89.38 85 ILE A CA 1
ATOM 660 C C . ILE A 1 85 ? 15.106 1.354 -5.452 1.00 89.38 85 ILE A C 1
ATOM 662 O O . ILE A 1 85 ? 14.792 1.910 -6.496 1.00 89.38 85 ILE A O 1
ATOM 666 N N . THR A 1 86 ? 15.016 1.969 -4.277 1.00 84.88 86 THR A N 1
ATOM 667 C CA . THR A 1 86 ? 14.651 3.386 -4.152 1.00 84.88 86 THR A CA 1
ATOM 668 C C . THR A 1 86 ? 15.894 4.269 -4.203 1.00 84.88 86 THR A C 1
ATOM 670 O O . THR A 1 86 ? 16.931 3.893 -3.649 1.00 84.88 86 THR A O 1
ATOM 673 N N . ASN A 1 87 ? 15.766 5.492 -4.720 1.00 73.62 87 ASN A N 1
ATOM 674 C CA . ASN A 1 87 ? 16.829 6.508 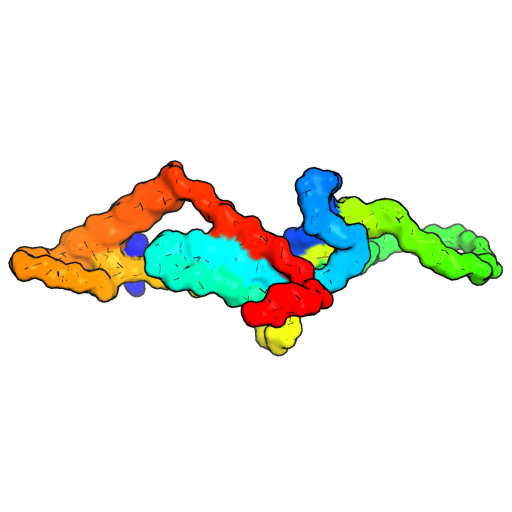-4.646 1.00 73.62 87 ASN A CA 1
ATOM 675 C C . ASN A 1 87 ? 17.041 7.086 -3.233 1.00 73.62 87 ASN A C 1
ATOM 677 O O . ASN A 1 87 ? 17.897 7.948 -3.035 1.00 73.62 87 ASN A O 1
ATOM 681 N N . HIS A 1 88 ? 16.284 6.622 -2.235 1.00 66.88 88 HIS A N 1
ATOM 682 C CA . HIS A 1 88 ? 16.371 7.139 -0.879 1.00 66.88 88 HIS A CA 1
ATOM 683 C C . HIS A 1 88 ? 17.750 6.822 -0.258 1.00 66.88 88 HIS A C 1
ATOM 685 O O . HIS A 1 88 ? 18.101 5.646 -0.093 1.00 66.88 88 HIS A O 1
ATOM 691 N N . PRO A 1 89 ? 18.531 7.840 0.163 1.00 60.12 89 PRO A N 1
ATOM 692 C CA . PRO A 1 89 ? 19.936 7.673 0.550 1.00 60.12 89 PRO A CA 1
ATOM 693 C C . PRO A 1 89 ? 20.124 6.726 1.740 1.00 60.12 89 PRO A C 1
ATOM 695 O O . PRO A 1 89 ? 21.142 6.040 1.825 1.00 60.12 89 PRO A O 1
ATOM 698 N N . MET A 1 90 ? 19.124 6.649 2.625 1.00 62.81 90 MET A N 1
ATOM 699 C CA . MET A 1 90 ? 19.131 5.782 3.810 1.00 62.81 90 MET A CA 1
ATOM 700 C C . MET A 1 90 ? 18.457 4.409 3.620 1.00 62.81 90 MET A C 1
ATOM 702 O O . MET A 1 90 ? 18.495 3.607 4.544 1.00 62.81 90 MET A O 1
ATOM 706 N N . LYS A 1 91 ? 17.835 4.118 2.465 1.00 61.94 91 LYS A N 1
ATOM 707 C CA . LYS A 1 91 ? 17.092 2.856 2.222 1.00 61.94 91 LYS A CA 1
ATOM 708 C C . LYS A 1 91 ? 17.686 2.031 1.071 1.00 61.94 91 LYS A C 1
ATOM 710 O O . LYS A 1 91 ? 16.979 1.288 0.391 1.00 61.94 91 LYS A O 1
ATOM 715 N N . LYS A 1 92 ? 18.996 2.163 0.829 1.00 63.03 92 LYS A N 1
ATOM 716 C CA . LYS A 1 92 ? 19.695 1.433 -0.241 1.00 63.03 92 LYS A CA 1
ATOM 717 C C . LYS A 1 92 ? 19.438 -0.075 -0.119 1.00 63.03 92 LYS A C 1
ATOM 719 O O . LYS A 1 92 ? 19.806 -0.683 0.879 1.00 63.03 92 LYS A O 1
ATOM 724 N N . GLY A 1 93 ? 18.825 -0.661 -1.148 1.00 64.94 93 GLY A N 1
ATOM 725 C CA . GLY A 1 93 ? 18.582 -2.105 -1.248 1.00 64.94 93 GLY A CA 1
ATOM 726 C C . GLY A 1 93 ? 17.383 -2.649 -0.459 1.00 64.94 93 GLY A C 1
ATOM 727 O O . GLY A 1 93 ? 17.212 -3.861 -0.427 1.00 64.94 93 GLY A O 1
ATOM 728 N N . ALA A 1 94 ? 16.551 -1.800 0.157 1.00 69.44 94 ALA A N 1
ATOM 729 C CA . ALA A 1 94 ? 15.413 -2.248 0.970 1.00 69.44 94 ALA A CA 1
ATOM 730 C C . ALA A 1 94 ? 14.084 -2.380 0.196 1.00 69.44 94 ALA A C 1
ATOM 732 O O . ALA A 1 94 ? 13.052 -2.652 0.810 1.00 69.44 94 ALA A O 1
ATOM 733 N N . GLY A 1 95 ? 14.072 -2.173 -1.124 1.00 85.19 95 GLY A N 1
ATOM 734 C CA . GLY A 1 95 ? 12.819 -2.026 -1.865 1.00 85.19 95 GLY A CA 1
ATOM 735 C C . GLY A 1 95 ? 12.023 -0.795 -1.430 1.00 85.19 95 GLY A C 1
ATOM 736 O O . GLY A 1 95 ? 12.548 0.117 -0.786 1.00 85.19 95 GLY A O 1
ATOM 737 N N . VAL A 1 96 ? 10.741 -0.768 -1.782 1.00 91.44 96 VAL A N 1
ATOM 738 C CA . VAL A 1 96 ? 9.807 0.261 -1.315 1.00 91.44 96 VAL A CA 1
ATOM 739 C C . VAL A 1 96 ? 9.257 -0.172 0.038 1.00 91.44 96 VAL A C 1
ATOM 741 O O . VAL A 1 96 ? 8.647 -1.232 0.139 1.00 91.44 96 VAL A O 1
ATOM 744 N N . VAL A 1 97 ? 9.462 0.647 1.073 1.00 92.19 97 VAL A N 1
ATOM 745 C CA . VAL A 1 97 ? 8.997 0.381 2.445 1.00 92.19 97 VAL A CA 1
ATOM 746 C C . VAL A 1 97 ? 8.099 1.516 2.911 1.00 92.19 97 VAL A C 1
ATOM 748 O O . VAL A 1 97 ? 8.567 2.655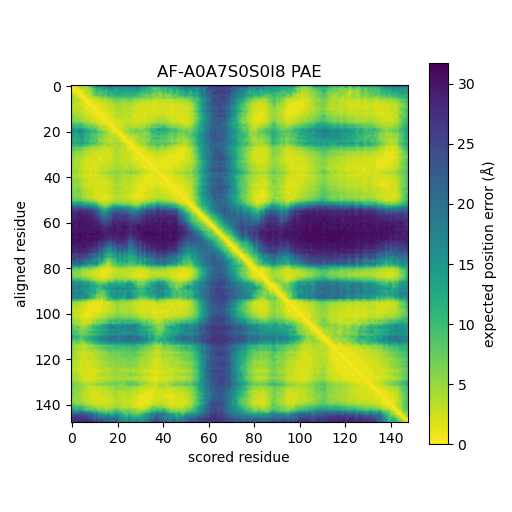 3.042 1.00 92.19 97 VAL A O 1
ATOM 751 N N . LEU A 1 98 ? 6.850 1.177 3.224 1.00 92.50 98 LEU A N 1
ATOM 752 C CA . LEU A 1 98 ? 5.857 2.074 3.804 1.00 92.50 98 LEU A CA 1
ATOM 753 C C . LEU A 1 98 ? 5.523 1.611 5.222 1.00 92.50 98 LEU A C 1
ATOM 755 O O . LEU A 1 98 ? 5.301 0.421 5.458 1.00 92.50 98 LEU A O 1
ATOM 759 N N . LYS A 1 99 ? 5.510 2.555 6.166 1.00 93.56 99 LYS A N 1
ATOM 760 C CA . LYS A 1 99 ? 5.184 2.301 7.570 1.00 93.56 99 LYS A CA 1
ATOM 761 C C . LYS A 1 99 ? 3.890 3.023 7.921 1.00 93.56 99 LYS A C 1
ATOM 763 O O . LYS A 1 99 ? 3.794 4.229 7.714 1.00 93.56 99 LYS A O 1
ATOM 768 N N . TYR A 1 100 ? 2.952 2.286 8.499 1.00 94.25 100 TYR A N 1
ATOM 769 C CA . TYR A 1 100 ? 1.721 2.820 9.061 1.00 94.25 100 TYR A CA 1
ATOM 770 C C . TYR A 1 100 ? 1.672 2.532 10.549 1.00 94.25 100 TYR A C 1
ATOM 772 O O . TYR A 1 100 ? 2.144 1.499 11.024 1.00 94.25 100 TYR A O 1
ATOM 780 N N . GLU A 1 101 ? 1.076 3.462 11.270 1.00 93.25 101 GLU A N 1
ATOM 781 C CA . GLU A 1 101 ? 0.891 3.378 12.703 1.00 93.25 101 GLU A CA 1
ATOM 782 C C . GLU A 1 101 ? -0.600 3.491 12.983 1.00 93.25 101 GLU A C 1
ATOM 784 O O . GLU A 1 101 ? -1.196 4.553 12.812 1.00 93.25 101 GLU A O 1
ATOM 789 N N . VAL A 1 102 ? -1.210 2.373 13.360 1.00 91.12 102 VAL A N 1
ATOM 790 C CA . VAL A 1 102 ? -2.626 2.322 13.714 1.00 91.12 102 VAL A CA 1
ATOM 791 C C . VAL A 1 102 ? -2.719 2.393 15.225 1.00 91.12 102 VAL A C 1
ATOM 793 O O . VAL A 1 102 ? -2.406 1.420 15.904 1.00 91.12 102 VAL A O 1
ATOM 796 N N . ASP A 1 103 ? -3.132 3.541 15.753 1.00 89.75 103 ASP A N 1
ATOM 797 C CA . ASP A 1 103 ? -3.322 3.739 17.189 1.00 89.75 103 ASP A CA 1
ATOM 798 C C . ASP A 1 103 ? -4.793 4.015 17.502 1.00 89.75 103 ASP A C 1
ATOM 800 O O . ASP A 1 103 ? -5.312 5.107 17.252 1.00 89.75 103 ASP A O 1
ATOM 804 N N . GLY A 1 104 ? -5.455 3.018 18.091 1.00 84.50 104 GLY A N 1
ATOM 805 C CA . GLY A 1 104 ? -6.854 3.108 18.491 1.00 84.50 104 GLY A CA 1
ATOM 806 C C . GLY A 1 104 ? -7.118 4.185 19.545 1.00 84.50 104 GLY A C 1
ATOM 807 O O . GLY A 1 104 ? -8.250 4.639 19.670 1.00 84.50 104 GLY A O 1
ATOM 808 N N . SER A 1 105 ? -6.096 4.644 20.274 1.00 83.38 105 SER A N 1
ATOM 809 C CA . SER A 1 105 ? -6.242 5.686 21.301 1.00 83.38 105 SER A CA 1
ATOM 810 C C . SER A 1 105 ? -6.316 7.114 20.751 1.00 83.38 105 SER A C 1
ATOM 812 O O . SER A 1 105 ? -6.603 8.043 21.502 1.00 83.38 105 SER A O 1
ATOM 814 N N . THR A 1 106 ? -6.079 7.304 19.450 1.00 81.19 106 THR A N 1
ATOM 815 C CA . THR A 1 106 ? -6.025 8.637 18.819 1.00 81.19 106 THR A CA 1
ATOM 816 C C . THR A 1 106 ? -7.352 9.086 18.199 1.00 81.19 106 THR A C 1
ATOM 818 O O . THR A 1 106 ? -7.455 10.209 17.705 1.00 81.19 106 THR A O 1
ATOM 821 N N . GLY A 1 107 ? -8.376 8.227 18.221 1.00 74.62 107 GLY A N 1
ATOM 822 C CA . GLY A 1 107 ? -9.697 8.526 17.671 1.00 74.62 107 GLY A CA 1
ATOM 823 C C . GLY A 1 107 ? -10.519 9.499 18.533 1.00 74.62 107 GLY A C 1
ATOM 824 O O . GLY A 1 107 ? -10.271 9.636 19.733 1.00 74.62 107 GLY A O 1
ATOM 825 N N . PRO A 1 108 ? -11.523 10.176 17.946 1.00 76.00 108 PRO A N 1
ATOM 826 C CA . PRO A 1 108 ? -12.437 11.022 18.704 1.00 76.00 108 PRO A CA 1
ATOM 827 C C . PRO A 1 108 ? -13.248 10.178 19.695 1.00 76.00 108 PRO A C 1
ATOM 829 O O . PRO A 1 108 ? -13.833 9.161 19.327 1.00 76.00 108 PRO A O 1
ATOM 832 N N . LEU A 1 109 ? -13.303 10.619 20.952 1.00 81.12 109 LEU A N 1
ATOM 833 C CA . LEU A 1 109 ? -14.106 9.971 21.987 1.00 81.12 109 LEU A CA 1
ATOM 834 C C . LEU A 1 109 ? -15.547 10.463 21.941 1.00 81.12 109 LEU A C 1
ATOM 836 O O . LEU A 1 109 ? -15.802 11.669 21.879 1.00 81.12 109 LEU A O 1
ATOM 840 N N . SER A 1 110 ? -16.491 9.534 22.060 1.00 82.19 110 SER A N 1
ATOM 841 C CA . SER A 1 110 ? -17.882 9.893 22.324 1.00 82.19 110 SER A CA 1
ATOM 842 C C . SER A 1 110 ? -18.055 10.340 23.781 1.00 82.19 110 SER A C 1
ATOM 844 O O . SER A 1 110 ? -17.305 9.933 24.672 1.00 82.19 110 SER A O 1
ATOM 846 N N . ALA A 1 111 ? -19.060 11.179 24.050 1.00 81.38 111 ALA A N 1
ATOM 847 C CA . ALA A 1 111 ? -19.335 11.662 25.401 1.00 81.38 111 ALA A CA 1
ATOM 848 C C . ALA A 1 111 ? -19.607 10.492 26.369 1.00 81.38 111 ALA A C 1
ATOM 850 O O . ALA A 1 111 ? -20.510 9.690 26.142 1.00 81.38 111 ALA A O 1
ATOM 851 N N . GLY A 1 112 ? -18.825 10.410 27.451 1.00 82.31 112 GLY A N 1
ATOM 852 C CA . GLY A 1 112 ? -18.935 9.354 28.466 1.00 82.31 112 GLY A CA 1
ATOM 853 C C . GLY A 1 112 ? -18.191 8.051 28.145 1.00 82.31 112 GLY A C 1
ATOM 854 O O . GLY A 1 112 ? -18.271 7.113 28.934 1.00 82.31 112 GLY A O 1
ATOM 855 N N . GLN A 1 113 ? -17.465 7.978 27.025 1.00 82.56 113 GLN A N 1
ATOM 856 C CA . GLN A 1 113 ? -16.688 6.798 26.646 1.00 82.56 113 GLN A CA 1
ATOM 857 C C . GLN A 1 113 ? -15.315 6.782 27.338 1.00 82.56 113 GLN A C 1
ATOM 859 O O . GLN A 1 113 ? -14.607 7.789 27.353 1.00 82.56 113 GLN A O 1
ATOM 864 N N . ASP A 1 114 ? -14.927 5.629 27.888 1.00 88.25 114 ASP A N 1
ATOM 865 C CA . ASP A 1 114 ? -13.580 5.417 28.424 1.00 88.25 114 ASP A CA 1
ATOM 866 C C . ASP A 1 114 ? -12.543 5.290 27.294 1.00 88.25 114 ASP A C 1
ATOM 868 O O . ASP A 1 114 ? -12.768 4.594 26.300 1.00 88.25 114 ASP A O 1
ATOM 872 N N . LEU A 1 115 ? -11.385 5.932 27.477 1.00 84.38 115 LEU A N 1
ATOM 873 C CA . LEU A 1 115 ? -10.268 5.940 26.524 1.00 84.38 115 LEU A CA 1
ATOM 874 C C . LEU A 1 115 ? -9.770 4.529 26.192 1.00 84.38 115 LEU A C 1
ATOM 876 O O . LEU A 1 115 ? -9.487 4.220 25.035 1.00 84.38 115 LEU A O 1
ATOM 880 N N . THR A 1 116 ? -9.661 3.670 27.205 1.00 85.12 116 THR A N 1
ATOM 881 C 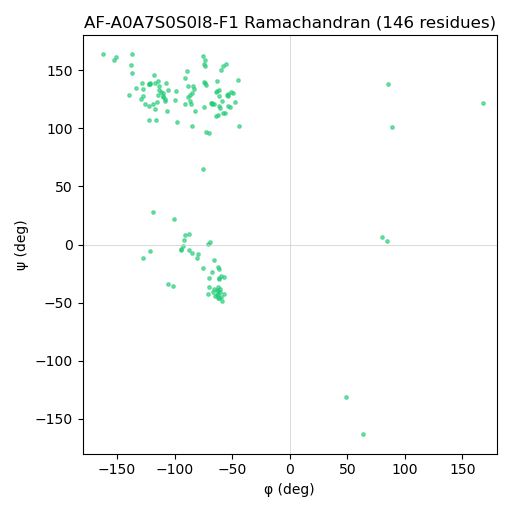CA . THR A 1 116 ? -9.109 2.317 27.049 1.00 85.12 116 THR A CA 1
ATOM 882 C C . THR A 1 116 ? -10.078 1.434 26.276 1.00 85.12 116 THR A C 1
ATOM 884 O O . THR A 1 116 ? -9.670 0.704 25.373 1.00 85.12 116 THR A O 1
ATOM 887 N N . ALA A 1 117 ? -11.370 1.534 26.601 1.00 86.06 117 ALA A N 1
ATOM 888 C CA . ALA A 1 117 ? -12.428 0.826 25.892 1.00 86.06 117 ALA A CA 1
ATOM 889 C C . ALA A 1 117 ? -12.515 1.251 24.415 1.00 86.06 117 ALA A C 1
ATOM 891 O O . ALA A 1 117 ? -12.550 0.387 23.540 1.00 86.06 117 ALA A O 1
ATOM 892 N N . ALA A 1 118 ? -12.472 2.559 24.133 1.00 87.25 118 ALA A N 1
ATOM 893 C CA . ALA A 1 118 ? -12.464 3.089 22.768 1.00 87.25 118 ALA A CA 1
ATOM 894 C C . ALA A 1 118 ? -11.258 2.588 21.960 1.00 87.25 118 ALA A C 1
ATOM 896 O O . ALA A 1 118 ? -11.399 2.140 20.822 1.00 87.25 118 ALA A O 1
ATOM 897 N N . ALA A 1 119 ? -10.072 2.611 22.572 1.00 88.50 119 ALA A N 1
ATOM 898 C CA . ALA A 1 119 ? -8.848 2.181 21.915 1.00 88.50 119 ALA A CA 1
ATOM 899 C C . ALA A 1 119 ? -8.845 0.681 21.596 1.00 88.50 119 ALA A C 1
ATOM 901 O O . ALA A 1 119 ? -8.390 0.275 20.525 1.00 88.50 119 ALA A O 1
ATOM 902 N N . TYR A 1 120 ? -9.384 -0.139 22.501 1.00 87.25 120 TYR A N 1
ATOM 903 C CA . TYR A 1 120 ? -9.554 -1.570 22.274 1.00 87.25 120 TYR A CA 1
ATOM 904 C C . TYR A 1 120 ? -10.550 -1.856 21.143 1.00 87.25 120 TYR A C 1
ATOM 906 O O . TYR A 1 120 ? -10.267 -2.673 20.269 1.00 87.25 120 TYR A O 1
ATOM 914 N N . GLU A 1 121 ? -11.691 -1.164 21.113 1.00 89.25 121 GLU A N 1
ATOM 915 C CA . GLU A 1 121 ? -12.695 -1.318 20.055 1.00 89.25 121 GLU A CA 1
ATOM 916 C C . GLU A 1 121 ? -12.134 -0.942 18.676 1.00 89.25 121 GLU A C 1
ATOM 918 O O . GLU A 1 121 ? -12.263 -1.711 17.721 1.00 89.25 121 GLU A O 1
ATOM 923 N N . ALA A 1 122 ? -11.430 0.189 18.580 1.00 89.88 122 ALA A N 1
ATOM 924 C CA . ALA A 1 122 ? -10.759 0.607 17.351 1.00 89.88 122 ALA A CA 1
ATOM 925 C C . ALA A 1 122 ? -9.699 -0.412 16.894 1.00 89.88 122 ALA A C 1
ATOM 927 O O . ALA A 1 122 ? -9.582 -0.700 15.700 1.00 89.88 122 ALA A O 1
ATOM 928 N N . HIS A 1 123 ? -8.959 -1.007 17.834 1.00 90.19 123 HIS A N 1
ATOM 929 C CA . HIS A 1 123 ? -8.007 -2.070 17.528 1.00 90.19 123 HIS A CA 1
ATOM 930 C C . HIS A 1 123 ? -8.701 -3.350 17.027 1.00 90.19 123 HIS A C 1
ATOM 932 O O . HIS A 1 123 ? -8.252 -3.946 16.047 1.00 90.19 123 HIS A O 1
ATOM 938 N N . MET A 1 124 ? -9.830 -3.749 17.625 1.00 90.75 124 MET A N 1
ATOM 939 C CA . MET A 1 124 ? -10.632 -4.882 17.142 1.00 90.75 124 MET A CA 1
ATOM 940 C C . MET A 1 124 ? -11.200 -4.631 15.740 1.00 90.75 124 MET A C 1
ATOM 942 O O . MET A 1 124 ? -11.179 -5.532 14.901 1.00 90.75 124 MET A O 1
ATOM 946 N N . ALA A 1 125 ? -11.649 -3.408 15.450 1.00 91.50 125 ALA A N 1
ATOM 947 C CA . ALA A 1 125 ? -12.092 -3.021 14.112 1.00 91.50 125 ALA A CA 1
ATOM 948 C C . ALA A 1 125 ? -10.952 -3.126 13.084 1.00 91.50 125 ALA A C 1
ATOM 950 O O . ALA A 1 125 ? -11.152 -3.663 11.992 1.00 91.50 125 ALA A O 1
ATOM 951 N N . PHE A 1 126 ? -9.742 -2.687 13.447 1.00 93.50 126 PHE A N 1
ATOM 952 C CA . PHE A 1 126 ? -8.556 -2.847 12.606 1.00 93.50 126 PHE A CA 1
ATOM 953 C C . PHE A 1 126 ? -8.197 -4.325 12.372 1.00 93.50 126 PHE A C 1
ATOM 955 O O . PHE A 1 126 ? -7.950 -4.726 11.234 1.00 93.50 126 PHE A O 1
ATOM 962 N N . ALA A 1 127 ? -8.237 -5.167 13.409 1.00 92.00 127 ALA A N 1
ATOM 963 C CA . ALA A 1 127 ? -8.022 -6.608 13.262 1.00 92.00 127 ALA A CA 1
ATOM 964 C C . ALA A 1 127 ? -9.069 -7.249 12.330 1.00 92.00 127 ALA A C 1
ATOM 966 O O . ALA A 1 127 ? -8.726 -8.050 11.458 1.00 92.00 127 ALA A O 1
ATOM 967 N N . GLY A 1 128 ? -10.336 -6.840 12.452 1.00 93.88 128 GLY A N 1
ATOM 968 C CA . GLY A 1 128 ? -11.408 -7.244 11.541 1.00 93.88 128 GLY A CA 1
ATOM 969 C C . GLY A 1 128 ? -11.170 -6.793 10.096 1.00 93.88 128 GLY A C 1
ATOM 970 O O . GLY A 1 128 ? -11.393 -7.570 9.167 1.00 93.88 128 GLY A O 1
ATOM 971 N N . TYR A 1 129 ? -10.659 -5.573 9.890 1.00 94.56 129 TYR A N 1
ATOM 972 C CA . TYR A 1 129 ? -10.255 -5.082 8.570 1.00 94.56 129 TYR A CA 1
ATOM 973 C C . TYR A 1 129 ? -9.184 -5.984 7.942 1.00 94.56 129 TYR A C 1
ATOM 975 O O . TYR A 1 129 ? -9.359 -6.414 6.803 1.00 94.56 129 TYR A O 1
ATOM 983 N N . LEU A 1 130 ? -8.128 -6.334 8.687 1.00 93.44 130 LEU A N 1
ATOM 984 C CA . LEU A 1 130 ? -7.061 -7.214 8.194 1.00 93.44 130 LEU A CA 1
ATOM 985 C C . LEU A 1 130 ? -7.564 -8.620 7.836 1.00 93.44 130 LEU A C 1
ATOM 987 O O . LEU A 1 130 ? -7.092 -9.209 6.869 1.00 93.44 130 LEU A O 1
ATOM 991 N N . GLY A 1 131 ? -8.518 -9.158 8.599 1.00 94.44 131 GLY A N 1
ATOM 992 C CA . GLY A 1 131 ? -9.067 -10.495 8.356 1.00 94.44 131 GLY A CA 1
ATOM 993 C C . GLY A 1 131 ? -10.032 -10.586 7.169 1.00 94.44 131 GLY A C 1
ATOM 994 O O . GLY A 1 131 ? -10.262 -11.681 6.662 1.00 94.44 131 GLY A O 1
ATOM 995 N N . GLY A 1 132 ? -10.615 -9.463 6.734 1.00 93.94 132 GLY A N 1
ATOM 996 C CA . GLY A 1 132 ? -11.694 -9.449 5.739 1.00 93.94 132 GLY A CA 1
ATOM 997 C C . GLY A 1 132 ? -11.414 -8.655 4.464 1.00 93.94 132 GLY A C 1
ATOM 998 O O . GLY A 1 132 ? -12.254 -8.653 3.562 1.00 93.94 132 GLY A O 1
ATOM 999 N N . ARG A 1 133 ? -10.287 -7.942 4.371 1.00 93.25 133 ARG A N 1
ATOM 1000 C CA . ARG A 1 133 ? -9.971 -7.073 3.229 1.00 93.25 133 ARG A CA 1
ATOM 1001 C C . ARG A 1 133 ? -8.670 -7.489 2.559 1.00 93.25 133 ARG A C 1
ATOM 1003 O O . ARG A 1 133 ? -7.681 -7.781 3.218 1.00 93.25 133 ARG A O 1
ATOM 1010 N N . ALA A 1 134 ? -8.676 -7.458 1.230 1.00 93.81 134 ALA A N 1
ATOM 1011 C CA . ALA A 1 134 ? -7.465 -7.529 0.428 1.00 93.81 134 ALA A CA 1
ATOM 1012 C C . ALA A 1 134 ? -6.949 -6.111 0.154 1.00 93.81 134 ALA A C 1
ATOM 1014 O O . ALA A 1 134 ? -7.741 -5.189 -0.053 1.00 93.81 134 ALA A O 1
ATOM 1015 N N . LEU A 1 135 ? -5.627 -5.949 0.137 1.00 94.19 135 LEU A N 1
ATOM 1016 C CA . LEU A 1 135 ? -4.995 -4.716 -0.312 1.00 94.19 135 LEU A CA 1
ATOM 1017 C C . LEU A 1 135 ? -4.903 -4.730 -1.840 1.00 94.19 135 LEU A C 1
ATOM 1019 O O . LEU A 1 135 ? -4.177 -5.545 -2.407 1.00 94.19 135 LEU A O 1
ATOM 1023 N N . SER A 1 136 ? -5.615 -3.815 -2.490 1.00 94.25 136 SER A N 1
ATOM 1024 C CA . SER A 1 136 ? -5.442 -3.546 -3.918 1.00 94.25 136 SER A CA 1
ATOM 1025 C C . SER A 1 136 ? -4.308 -2.548 -4.110 1.00 94.25 136 SER A C 1
ATOM 1027 O O . SER A 1 136 ? -4.279 -1.515 -3.441 1.00 94.25 136 SER A O 1
ATOM 1029 N N . VAL A 1 137 ? -3.382 -2.865 -5.012 1.00 93.62 137 VAL A N 1
ATOM 1030 C CA . VAL A 1 137 ? -2.228 -2.023 -5.332 1.00 93.62 137 VAL A CA 1
ATOM 1031 C C . VAL A 1 137 ? -2.210 -1.784 -6.829 1.00 93.62 137 VAL A C 1
ATOM 1033 O O . VAL A 1 137 ? -2.111 -2.737 -7.602 1.00 93.62 137 VAL A O 1
ATOM 1036 N N . ASP A 1 138 ? -2.271 -0.517 -7.219 1.00 91.81 138 ASP A N 1
ATOM 1037 C CA . ASP A 1 138 ? -2.078 -0.111 -8.603 1.00 91.81 138 ASP A CA 1
ATOM 1038 C C . ASP A 1 138 ? -0.586 0.121 -8.850 1.00 91.81 138 ASP A C 1
ATOM 1040 O O . ASP A 1 138 ? 0.119 0.719 -8.028 1.00 91.81 138 ASP A O 1
ATOM 1044 N N . VAL A 1 139 ? -0.104 -0.379 -9.985 1.00 89.88 139 VAL A N 1
ATOM 1045 C CA . VAL A 1 139 ? 1.296 -0.277 -10.403 1.00 89.88 139 VAL A CA 1
ATOM 1046 C C . VAL A 1 139 ? 1.372 0.667 -11.587 1.00 89.88 139 VAL A C 1
ATOM 1048 O O . VAL A 1 139 ? 0.678 0.472 -12.585 1.00 89.88 139 VAL A O 1
ATOM 1051 N N . TRP A 1 140 ? 2.245 1.659 -11.485 1.00 90.19 140 TRP A N 1
ATOM 1052 C CA . TRP A 1 140 ? 2.417 2.680 -12.504 1.00 90.19 140 TRP A CA 1
ATOM 1053 C C . TRP A 1 140 ? 3.818 2.625 -13.087 1.00 90.19 140 TRP A C 1
ATOM 1055 O O . TRP A 1 140 ? 4.796 2.477 -12.355 1.00 90.19 140 TRP A O 1
ATOM 1065 N N . ASP A 1 141 ? 3.906 2.783 -14.405 1.00 88.94 141 ASP A N 1
ATOM 1066 C CA . ASP A 1 141 ? 5.175 3.013 -15.086 1.00 88.94 141 ASP A CA 1
ATOM 1067 C C . ASP A 1 141 ? 5.714 4.398 -14.716 1.00 88.94 141 ASP A C 1
ATOM 1069 O O . ASP A 1 141 ? 5.045 5.418 -14.912 1.00 88.94 141 ASP A O 1
ATOM 1073 N N . GLY A 1 142 ? 6.924 4.419 -14.158 1.00 86.44 142 GLY A N 1
ATOM 1074 C CA . GLY A 1 142 ? 7.572 5.641 -13.704 1.00 86.44 142 GLY A CA 1
ATOM 1075 C C . GLY A 1 142 ? 7.956 6.591 -14.834 1.00 86.44 142 GLY A C 1
ATOM 1076 O O . GLY A 1 142 ? 8.037 7.795 -14.598 1.00 86.44 142 GLY A O 1
ATOM 1077 N N . GLU A 1 143 ? 8.125 6.073 -16.053 1.00 81.94 143 GLU A N 1
ATOM 1078 C CA . GLU A 1 143 ? 8.479 6.852 -17.246 1.00 81.94 143 GLU A CA 1
ATOM 1079 C C . GLU A 1 143 ? 7.244 7.304 -18.049 1.00 81.94 143 GLU A C 1
ATOM 1081 O O . GLU A 1 143 ? 7.368 7.982 -19.073 1.00 81.94 143 GLU A O 1
ATOM 1086 N N . SER A 1 144 ? 6.035 6.932 -17.613 1.00 75.62 144 SER A N 1
ATOM 1087 C CA . SER A 1 144 ? 4.808 7.294 -18.318 1.00 75.62 144 SER A CA 1
ATOM 1088 C C . SER A 1 144 ? 4.547 8.801 -18.246 1.00 75.62 144 SER A C 1
ATOM 1090 O O . SER A 1 144 ? 4.355 9.372 -17.174 1.00 75.62 144 SER A O 1
ATOM 1092 N N . LEU A 1 145 ? 4.453 9.441 -19.416 1.00 60.34 145 LEU A N 1
ATOM 1093 C CA . LEU A 1 145 ? 4.142 10.870 -19.585 1.00 60.34 145 LEU A CA 1
ATOM 1094 C C . LEU A 1 145 ? 2.689 11.243 -19.222 1.00 60.34 145 LEU A C 1
ATOM 1096 O O . LEU A 1 145 ? 2.290 12.391 -19.397 1.00 60.34 145 LEU A O 1
ATOM 1100 N N . LEU A 1 146 ? 1.883 10.285 -18.753 1.00 56.97 146 LEU A N 1
ATOM 1101 C CA . LEU A 1 146 ? 0.492 10.497 -18.333 1.00 56.97 146 LEU A CA 1
ATOM 1102 C C . LEU A 1 146 ? 0.350 10.910 -16.858 1.00 56.97 146 LEU A C 1
ATOM 1104 O O . LEU A 1 146 ? -0.767 10.963 -16.349 1.00 56.97 146 LEU A O 1
ATOM 1108 N N . GLN A 1 147 ? 1.454 11.212 -16.173 1.00 50.94 147 GLN A N 1
ATOM 1109 C CA . GLN A 1 147 ? 1.422 11.825 -14.846 1.00 50.94 147 GLN A CA 1
ATOM 1110 C C . GLN A 1 147 ? 0.990 13.296 -14.978 1.00 50.94 147 GLN A C 1
ATOM 1112 O O . GLN A 1 147 ? 1.804 14.157 -15.311 1.00 50.94 147 GLN A O 1
ATOM 1117 N N . VAL A 1 148 ? -0.301 13.568 -14.768 1.00 39.56 148 VAL A N 1
ATOM 1118 C CA . VAL A 1 148 ? -0.855 14.923 -14.577 1.00 39.56 148 VAL A CA 1
ATOM 1119 C C . VAL A 1 148 ? -1.068 15.167 -13.093 1.00 39.56 148 VAL A C 1
ATOM 1121 O O . VAL A 1 148 ? -1.641 14.265 -12.441 1.00 39.56 148 VAL A O 1
#

Organism: NCBI:txid1034604